Protein AF-A0AAW3RGU2-F1 (afdb_monomer)

Organism: Lactiplantibacillus plantarum (NCBI:txid1590)

InterPro domains:
  IPR006660 Arsenate reductase-like [PF03960] (23-94)
  IPR006660 Arsenate reductase-like [PS51353] (1-112)
  IPR006660 Arsenate reductase-like [PTHR30041] (2-97)
  IPR036249 Thioredoxin-like superfamily [SSF52833] (1-103)

Solvent-accessible surface area (backbone atoms only — not comparable to full-atom values): 7958 Å² total; per-residue (Å²): 95,68,96,71,76,46,90,78,84,87,80,57,46,90,83,52,53,54,48,62,66,56,50,51,56,54,40,75,56,46,92,66,40,65,68,66,44,49,23,86,83,27,88,61,28,84,76,46,57,81,51,44,85,80,40,59,67,72,56,42,39,49,51,44,33,78,39,47,66,38,43,44,63,54,71,48,75,62,97,86,46,63,42,72,38,87,51,84,73,66,56,51,75,79,49,55,69,69,64,52,52,52,54,51,53,55,50,50,33,63,75,70,70,52,92,70,88,75,83,82,74,86,79,82,83,122

Radius of gyration: 19.4 Å; Cα contacts (8 Å, |Δi|>4): 93; chains: 1; bounding box: 36×36×54 Å

Mean predicted aligned error: 8.09 Å

Sequence (126 aa):
MEAHGIEFKEKNFSVDSPTVQDLKRILSLTEHGVDDIISARSKDYPEIAPKLPEMPLNEALKLLCDHPKLLRRPIIISDSKIQVGFNEDDIRQFIPRPVRRLKFNALLSRLDGNTGDYIINKRMVE

Structure (mmCIF, N/CA/C/O backbone):
data_AF-A0AAW3RGU2-F1
#
_entry.id   AF-A0AAW3RGU2-F1
#
loop_
_atom_site.group_PDB
_atom_site.id
_atom_site.type_symbol
_atom_site.label_atom_id
_atom_site.label_alt_id
_atom_site.label_comp_id
_atom_site.label_asym_id
_atom_site.label_entity_id
_atom_site.label_seq_id
_atom_site.pdbx_PDB_ins_code
_atom_site.Cartn_x
_atom_site.Cartn_y
_atom_site.Cartn_z
_atom_site.occupancy
_atom_site.B_iso_or_equiv
_atom_site.auth_seq_id
_atom_site.auth_comp_id
_atom_site.auth_asym_id
_atom_site.auth_atom_id
_atom_site.pdbx_PDB_model_num
ATOM 1 N N . MET A 1 1 ? -2.490 4.694 14.461 1.00 78.12 1 MET A N 1
ATOM 2 C CA . MET A 1 1 ? -3.192 3.483 14.950 1.00 78.12 1 MET A CA 1
ATOM 3 C C . MET A 1 1 ? -3.011 3.300 16.447 1.00 78.12 1 MET A C 1
ATOM 5 O O . MET A 1 1 ? -4.013 3.222 17.145 1.00 78.12 1 MET A O 1
ATOM 9 N N . GLU A 1 2 ? -1.778 3.359 16.949 1.00 81.88 2 GLU A N 1
ATOM 10 C CA . GLU A 1 2 ? -1.462 3.289 18.386 1.00 81.88 2 GLU A CA 1
ATOM 11 C C . GLU A 1 2 ? -2.252 4.292 19.250 1.00 81.88 2 GLU A C 1
ATOM 13 O O . GLU A 1 2 ? -2.928 3.894 20.192 1.00 81.88 2 GLU A O 1
ATOM 18 N N . ALA A 1 3 ? -2.327 5.570 18.848 1.00 81.00 3 ALA A N 1
ATOM 19 C CA . ALA A 1 3 ? -3.138 6.604 19.521 1.00 81.00 3 ALA A CA 1
ATOM 20 C C . ALA A 1 3 ? -4.666 6.327 19.555 1.00 81.00 3 ALA A C 1
ATOM 22 O O . ALA A 1 3 ? -5.454 7.097 20.114 1.00 81.00 3 ALA A O 1
ATOM 23 N N . HIS A 1 4 ? -5.118 5.259 18.896 1.00 76.12 4 HIS A N 1
ATOM 24 C CA . HIS A 1 4 ? -6.501 4.789 18.899 1.00 76.12 4 HIS A CA 1
ATOM 25 C C . HIS A 1 4 ? -6.654 3.407 19.553 1.00 76.12 4 HIS A C 1
ATOM 27 O O . HIS A 1 4 ? -7.760 2.874 19.522 1.00 76.12 4 HIS A O 1
ATOM 33 N N . GLY A 1 5 ? -5.588 2.840 20.135 1.00 79.75 5 GLY A N 1
ATOM 34 C CA . GLY A 1 5 ? -5.600 1.511 20.752 1.00 79.75 5 GLY A CA 1
ATOM 35 C C . GLY A 1 5 ? -5.889 0.387 19.758 1.00 79.75 5 GLY A C 1
ATOM 36 O O . GLY A 1 5 ? -6.480 -0.619 20.131 1.00 79.75 5 GLY A O 1
ATOM 37 N N . ILE A 1 6 ? -5.551 0.591 18.482 1.00 83.56 6 ILE A N 1
ATOM 38 C CA . ILE A 1 6 ? -5.778 -0.392 17.422 1.00 83.56 6 ILE A CA 1
ATOM 39 C C . ILE A 1 6 ? -4.514 -1.232 17.292 1.00 83.56 6 ILE A C 1
ATOM 41 O O . ILE A 1 6 ? -3.445 -0.673 17.047 1.00 83.56 6 ILE A O 1
ATOM 45 N N . GLU A 1 7 ? -4.651 -2.546 17.440 1.00 87.88 7 GLU A N 1
ATOM 46 C CA . GLU A 1 7 ? -3.574 -3.498 17.186 1.00 87.88 7 GLU A CA 1
ATOM 47 C C . GLU A 1 7 ? -3.260 -3.555 15.686 1.00 87.88 7 GLU A C 1
ATOM 49 O O . GLU A 1 7 ? -4.158 -3.588 14.841 1.00 87.88 7 GLU A O 1
ATOM 54 N N . PHE A 1 8 ? -1.975 -3.539 15.345 1.00 90.88 8 PHE A N 1
ATOM 55 C CA . PHE A 1 8 ? -1.505 -3.672 13.974 1.00 90.88 8 PHE A CA 1
ATOM 56 C C . PHE A 1 8 ? -0.144 -4.358 13.960 1.00 90.88 8 PHE A C 1
ATOM 58 O O . PHE A 1 8 ? 0.624 -4.275 14.918 1.00 90.88 8 PHE A O 1
ATOM 65 N N . LYS A 1 9 ? 0.172 -5.007 12.841 1.00 92.81 9 LYS A N 1
ATOM 66 C CA . LYS A 1 9 ? 1.501 -5.556 12.592 1.00 92.81 9 LYS A CA 1
ATOM 67 C C . LYS A 1 9 ? 2.273 -4.605 11.691 1.00 92.81 9 LYS A C 1
ATOM 69 O O . LYS A 1 9 ? 1.877 -4.376 10.549 1.00 92.81 9 LYS A O 1
ATOM 74 N N . GLU A 1 10 ? 3.384 -4.080 12.187 1.00 93.56 10 GLU A N 1
ATOM 75 C CA . GLU A 1 10 ? 4.308 -3.307 11.364 1.00 93.56 10 GLU A CA 1
ATOM 76 C C . GLU A 1 10 ? 5.241 -4.244 10.590 1.00 93.56 10 GLU A C 1
ATOM 78 O O . GLU A 1 10 ? 5.782 -5.206 11.139 1.00 93.56 10 GLU A O 1
ATOM 83 N N . LYS A 1 11 ? 5.444 -3.953 9.302 1.00 93.12 11 LYS A N 1
ATOM 84 C CA . LYS A 1 11 ? 6.476 -4.592 8.484 1.00 93.12 11 LYS A CA 1
ATOM 85 C C . LYS A 1 11 ? 7.302 -3.515 7.789 1.00 93.12 11 LYS A C 1
ATOM 87 O O . LYS A 1 11 ? 6.779 -2.725 7.005 1.00 93.12 11 LYS A O 1
ATOM 92 N N . ASN A 1 12 ? 8.602 -3.493 8.071 1.00 93.12 12 ASN A N 1
ATOM 93 C CA . ASN A 1 12 ? 9.526 -2.525 7.494 1.00 93.12 12 ASN A CA 1
ATOM 94 C C . ASN A 1 12 ? 10.206 -3.097 6.243 1.00 93.12 12 ASN A C 1
ATOM 96 O O . ASN A 1 12 ? 11.179 -3.839 6.347 1.00 93.12 12 ASN A O 1
ATOM 100 N N . PHE A 1 13 ? 9.749 -2.671 5.063 1.00 91.56 13 PHE A N 1
ATOM 101 C CA . PHE A 1 13 ? 10.287 -3.102 3.763 1.00 91.56 13 PHE A CA 1
ATOM 102 C C . PHE A 1 13 ? 11.725 -2.654 3.464 1.00 91.56 13 PHE A C 1
ATOM 104 O O . PHE A 1 13 ? 12.267 -3.017 2.427 1.00 91.56 13 PHE A O 1
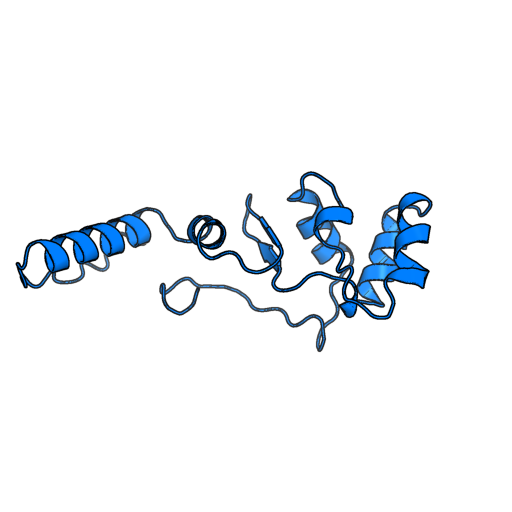ATOM 111 N N . SER A 1 14 ? 12.344 -1.832 4.315 1.00 86.25 14 SER A N 1
ATOM 112 C CA . SER A 1 14 ? 13.781 -1.539 4.215 1.00 86.25 14 SER A CA 1
ATOM 113 C C . SER A 1 14 ? 14.652 -2.568 4.943 1.00 86.25 14 SER A C 1
ATOM 115 O O . SER A 1 14 ? 15.843 -2.636 4.658 1.00 86.25 14 SER A O 1
ATOM 117 N N . VAL A 1 15 ? 14.085 -3.312 5.899 1.00 90.25 15 VAL A N 1
ATOM 118 C CA . VAL A 1 15 ? 14.790 -4.330 6.699 1.00 90.25 15 VAL A CA 1
ATOM 119 C C . VAL A 1 15 ? 14.405 -5.734 6.233 1.00 90.25 15 VAL A C 1
ATOM 121 O O . VAL A 1 15 ? 15.271 -6.584 6.069 1.00 90.25 15 VAL A O 1
ATOM 124 N N . ASP A 1 16 ? 13.113 -5.951 5.990 1.00 91.00 16 ASP A N 1
ATOM 125 C CA . ASP A 1 16 ? 12.534 -7.192 5.479 1.00 91.00 16 ASP A CA 1
ATOM 126 C C . ASP A 1 16 ? 11.710 -6.869 4.230 1.00 91.00 16 ASP A C 1
ATOM 128 O O . ASP A 1 16 ? 10.567 -6.402 4.326 1.00 91.00 16 ASP A O 1
ATOM 132 N N . SER A 1 17 ? 12.321 -7.055 3.057 1.00 93.69 17 SER A N 1
ATOM 133 C CA . SER A 1 17 ? 11.684 -6.794 1.766 1.00 93.69 17 SER A CA 1
ATOM 134 C C . SER A 1 17 ? 10.320 -7.500 1.658 1.00 93.69 17 SER A C 1
ATOM 136 O O . SER A 1 17 ? 10.107 -8.580 2.222 1.00 93.69 17 SER A O 1
ATOM 138 N N . PRO A 1 18 ? 9.345 -6.911 0.946 1.00 95.50 18 PRO A N 1
ATOM 139 C CA . PRO A 1 18 ? 8.059 -7.556 0.748 1.00 95.50 18 PRO A CA 1
ATOM 140 C C . PRO A 1 18 ? 8.248 -8.823 -0.082 1.00 95.50 18 PRO A C 1
ATOM 142 O O . PRO A 1 18 ? 9.051 -8.867 -1.011 1.00 95.50 18 PRO A O 1
ATOM 145 N N . THR A 1 19 ? 7.473 -9.853 0.227 1.00 96.44 19 THR A N 1
ATOM 146 C CA . THR A 1 19 ? 7.396 -11.048 -0.609 1.00 96.44 19 THR A CA 1
ATOM 147 C C . THR A 1 19 ? 6.434 -10.816 -1.772 1.00 96.44 19 THR A C 1
ATOM 149 O O . THR A 1 19 ? 5.563 -9.945 -1.726 1.00 96.44 19 THR A O 1
ATOM 152 N N . VAL A 1 20 ? 6.511 -11.662 -2.801 1.00 96.31 20 VAL A N 1
ATOM 153 C CA . VAL A 1 20 ? 5.526 -11.653 -3.896 1.00 96.31 20 VAL A CA 1
ATOM 154 C C . VAL A 1 20 ? 4.100 -11.854 -3.363 1.00 96.31 20 VAL A C 1
ATOM 156 O O . VAL A 1 20 ? 3.160 -11.295 -3.917 1.00 96.31 20 VAL A O 1
ATOM 159 N N . GLN A 1 21 ? 3.923 -12.620 -2.280 1.00 96.06 21 GLN A N 1
ATOM 160 C CA . GLN A 1 21 ? 2.611 -12.819 -1.654 1.00 96.06 21 GLN A CA 1
ATOM 161 C C . GLN A 1 21 ? 2.115 -11.558 -0.940 1.00 96.06 21 GLN A C 1
ATOM 163 O O . GLN A 1 21 ? 0.943 -11.214 -1.085 1.00 96.06 21 GLN A O 1
ATOM 168 N N . ASP A 1 22 ? 3.002 -10.828 -0.252 1.00 95.75 22 ASP A N 1
ATOM 169 C CA . ASP A 1 22 ? 2.665 -9.531 0.351 1.00 95.75 22 ASP A CA 1
ATOM 170 C C . ASP A 1 22 ? 2.163 -8.559 -0.724 1.00 95.75 22 ASP A C 1
ATOM 172 O O . ASP A 1 22 ? 1.108 -7.941 -0.575 1.00 95.75 22 ASP A O 1
ATOM 176 N N . LEU A 1 23 ? 2.878 -8.471 -1.851 1.00 96.50 23 LEU A N 1
ATOM 177 C CA . LEU A 1 23 ? 2.496 -7.583 -2.946 1.00 96.50 23 LEU A CA 1
ATOM 178 C C . LEU A 1 23 ? 1.221 -8.043 -3.661 1.00 96.50 23 LEU A C 1
ATOM 180 O O . LEU A 1 23 ? 0.378 -7.206 -3.963 1.00 96.50 23 LEU A O 1
ATOM 184 N N . LYS A 1 24 ? 1.014 -9.350 -3.874 1.00 96.38 24 LYS A N 1
ATOM 185 C CA . LYS A 1 24 ? -0.262 -9.873 -4.403 1.00 96.38 24 LYS A CA 1
ATOM 186 C C . LYS A 1 24 ? -1.432 -9.513 -3.500 1.00 96.38 24 LYS A C 1
ATOM 188 O O . LYS A 1 24 ? -2.484 -9.114 -3.995 1.00 96.38 24 LYS A O 1
ATOM 193 N N . ARG A 1 25 ? -1.246 -9.617 -2.182 1.00 96.25 25 ARG A N 1
ATOM 194 C CA . ARG A 1 25 ? -2.266 -9.225 -1.210 1.00 96.25 25 ARG A CA 1
ATOM 195 C C . ARG A 1 25 ? -2.572 -7.733 -1.301 1.00 96.25 25 ARG A C 1
ATOM 197 O O . ARG A 1 25 ? -3.742 -7.370 -1.339 1.00 96.25 25 ARG A O 1
ATOM 204 N N . ILE A 1 26 ? -1.548 -6.889 -1.378 1.00 96.75 26 ILE A N 1
ATOM 205 C CA . ILE A 1 26 ? -1.715 -5.441 -1.544 1.00 96.75 26 ILE A CA 1
ATOM 206 C C . ILE A 1 26 ? -2.466 -5.130 -2.846 1.00 96.75 26 ILE A C 1
ATOM 208 O O . ILE A 1 26 ? -3.475 -4.436 -2.802 1.00 96.75 26 ILE A O 1
ATOM 212 N N . LEU A 1 27 ? -2.033 -5.697 -3.977 1.00 95.94 27 LEU A N 1
ATOM 213 C CA . LEU A 1 27 ? -2.666 -5.485 -5.283 1.00 95.94 27 LEU A CA 1
ATOM 214 C C . LEU A 1 27 ? -4.115 -5.978 -5.339 1.00 95.94 27 LEU A C 1
ATOM 216 O O . LEU A 1 27 ? -4.927 -5.401 -6.045 1.00 95.94 27 LEU A O 1
ATOM 220 N N . SER A 1 28 ? -4.472 -7.020 -4.582 1.00 96.06 28 SER A N 1
ATOM 221 C CA . SER A 1 28 ? -5.867 -7.486 -4.519 1.00 96.06 28 SER A CA 1
ATOM 222 C C . SER A 1 28 ? -6.831 -6.479 -3.879 1.00 96.06 28 SER A C 1
ATOM 224 O O . SER A 1 28 ? -8.041 -6.664 -3.961 1.00 96.06 28 SER A O 1
ATOM 226 N N . LEU A 1 29 ? -6.298 -5.449 -3.214 1.00 96.44 29 LEU A N 1
ATOM 227 C CA . LEU A 1 29 ? -7.064 -4.396 -2.555 1.00 96.44 29 LEU A CA 1
ATOM 228 C C . LEU A 1 29 ? -7.045 -3.073 -3.337 1.00 96.44 29 LEU A C 1
ATOM 230 O O . LEU A 1 29 ? -7.735 -2.146 -2.924 1.00 96.44 29 LEU A O 1
ATOM 234 N N . THR A 1 30 ? -6.251 -2.956 -4.408 1.00 95.69 30 THR A N 1
ATOM 235 C CA . THR A 1 30 ? -6.139 -1.726 -5.207 1.00 95.69 30 THR A CA 1
ATOM 236 C C . THR A 1 30 ? -7.153 -1.698 -6.348 1.00 95.69 30 THR A C 1
ATOM 238 O O . THR A 1 30 ? -7.618 -2.742 -6.805 1.00 95.69 30 THR A O 1
ATOM 241 N N . GLU A 1 31 ? -7.492 -0.499 -6.823 1.00 93.69 31 GLU A N 1
ATOM 242 C CA . GLU A 1 31 ? -8.410 -0.321 -7.957 1.00 93.69 31 GLU A CA 1
ATOM 243 C C . GLU A 1 31 ? -7.642 -0.265 -9.283 1.00 93.69 31 GLU A C 1
ATOM 245 O O . GLU A 1 31 ? -8.094 -0.810 -10.292 1.00 93.69 31 GLU A O 1
ATOM 250 N N . HIS A 1 32 ? -6.445 0.331 -9.274 1.00 92.81 32 HIS A N 1
ATOM 251 C CA . HIS A 1 32 ? -5.596 0.515 -10.455 1.00 92.81 32 HIS A CA 1
ATOM 252 C C . HIS A 1 32 ? -4.308 -0.322 -10.404 1.00 92.81 32 HIS A C 1
ATOM 254 O O . HIS A 1 32 ? -3.337 -0.055 -11.112 1.00 92.81 32 HIS A O 1
ATOM 260 N N . GLY A 1 33 ? -4.273 -1.370 -9.576 1.00 92.12 33 GLY A N 1
ATOM 261 C CA . GLY A 1 33 ? -3.161 -2.317 -9.562 1.00 92.12 33 GLY A CA 1
ATOM 262 C C . GLY A 1 33 ? -1.855 -1.685 -9.073 1.00 92.12 33 GLY A C 1
ATOM 263 O O . GLY A 1 33 ? -1.787 -1.173 -7.955 1.00 92.12 33 GLY A O 1
ATOM 264 N N . VAL A 1 34 ? -0.798 -1.798 -9.885 1.00 92.19 34 VAL A N 1
ATOM 265 C CA . VAL A 1 34 ? 0.570 -1.361 -9.544 1.00 92.19 34 VAL A CA 1
ATOM 266 C C . VAL A 1 34 ? 0.683 0.165 -9.469 1.00 92.19 34 VAL A C 1
ATOM 268 O O . VAL A 1 34 ? 1.452 0.677 -8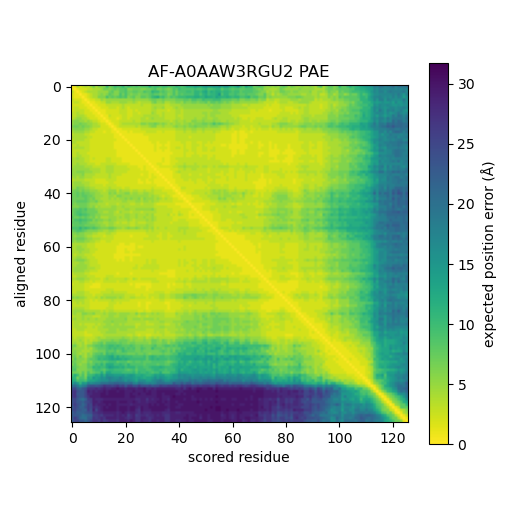.651 1.00 92.19 34 VAL A O 1
ATOM 271 N N . ASP A 1 35 ? -0.115 0.888 -10.255 1.00 90.69 35 ASP A N 1
ATOM 272 C CA . ASP A 1 35 ? -0.072 2.352 -10.336 1.00 90.69 35 ASP A CA 1
ATOM 273 C C . ASP A 1 35 ? -0.423 3.018 -8.998 1.00 90.69 35 ASP A C 1
ATOM 275 O O . ASP A 1 35 ? 0.176 4.028 -8.614 1.00 90.69 35 ASP A O 1
ATOM 279 N N . ASP A 1 36 ? -1.324 2.401 -8.230 1.00 93.38 36 ASP A N 1
ATOM 280 C CA . ASP A 1 36 ? -1.731 2.897 -6.914 1.00 93.38 36 ASP A CA 1
ATOM 281 C C . ASP A 1 36 ? -0.589 2.843 -5.89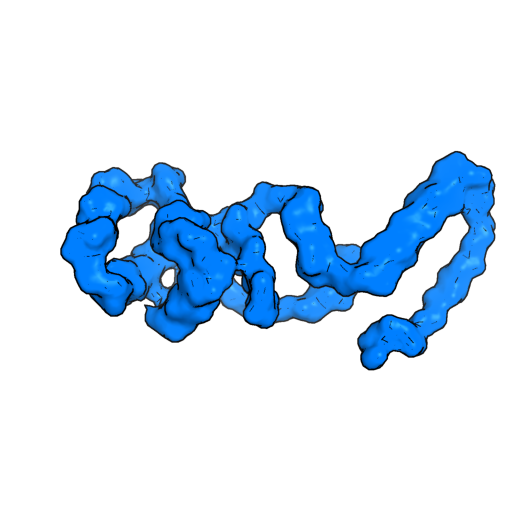7 1.00 93.38 36 ASP A C 1
ATOM 283 O O . ASP A 1 36 ? -0.491 3.698 -5.011 1.00 93.38 36 ASP A O 1
ATOM 287 N N . ILE A 1 37 ? 0.300 1.854 -6.021 1.00 94.69 37 ILE A N 1
ATOM 288 C CA . ILE A 1 37 ? 1.325 1.555 -5.015 1.00 94.69 37 ILE A CA 1
ATOM 289 C C . ILE A 1 37 ? 2.718 2.038 -5.401 1.00 94.69 37 ILE A C 1
ATOM 291 O O . ILE A 1 37 ? 3.617 1.969 -4.563 1.00 94.69 37 ILE A O 1
ATOM 295 N N . ILE A 1 38 ? 2.920 2.570 -6.609 1.00 94.19 38 ILE A N 1
ATOM 296 C CA . ILE A 1 38 ? 4.234 3.020 -7.074 1.00 94.19 38 ILE A CA 1
ATOM 297 C C . ILE A 1 38 ? 4.529 4.490 -6.740 1.00 94.19 38 ILE A C 1
ATOM 299 O O . ILE A 1 38 ? 3.706 5.399 -6.873 1.00 94.19 38 ILE A O 1
ATOM 303 N N . SER A 1 39 ? 5.740 4.747 -6.261 1.00 94.38 39 SER A N 1
ATOM 304 C CA . SER A 1 39 ? 6.220 6.044 -5.806 1.00 94.38 39 SER A CA 1
ATOM 305 C C . SER A 1 39 ? 6.989 6.754 -6.914 1.00 94.38 39 SER A C 1
ATOM 307 O O . SER A 1 39 ? 8.175 6.495 -7.122 1.00 94.38 39 SER A O 1
ATOM 309 N N . ALA A 1 40 ? 6.348 7.747 -7.534 1.00 90.50 40 ALA A N 1
ATOM 310 C CA . ALA A 1 40 ? 6.980 8.664 -8.492 1.00 90.50 40 ALA A CA 1
ATOM 311 C C . ALA A 1 40 ? 8.161 9.468 -7.906 1.00 90.50 40 ALA A C 1
ATOM 313 O O . ALA A 1 40 ? 8.916 10.097 -8.637 1.00 90.50 40 ALA A O 1
ATOM 314 N N . ARG A 1 41 ? 8.330 9.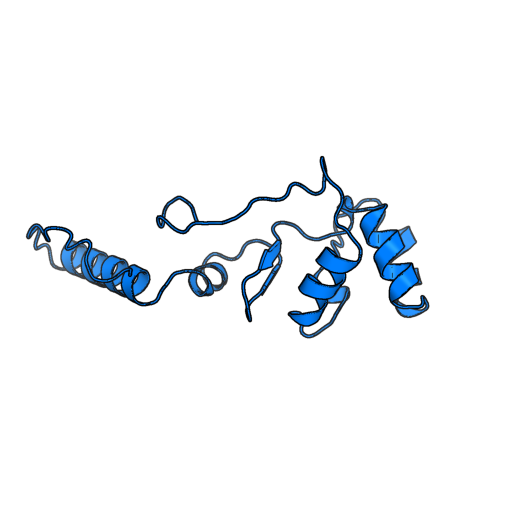453 -6.576 1.00 89.50 41 ARG A N 1
ATOM 315 C CA . ARG A 1 41 ? 9.427 10.124 -5.862 1.00 89.50 41 ARG A CA 1
ATOM 316 C C . ARG A 1 41 ? 10.683 9.259 -5.721 1.00 89.50 41 ARG A C 1
ATOM 318 O O . ARG A 1 41 ? 11.694 9.745 -5.220 1.00 89.50 41 ARG A O 1
ATOM 325 N N . SER A 1 42 ? 10.622 7.978 -6.083 1.00 90.62 42 SER A N 1
ATOM 326 C CA . SER A 1 42 ? 11.791 7.098 -6.028 1.00 90.62 42 SER A CA 1
ATOM 327 C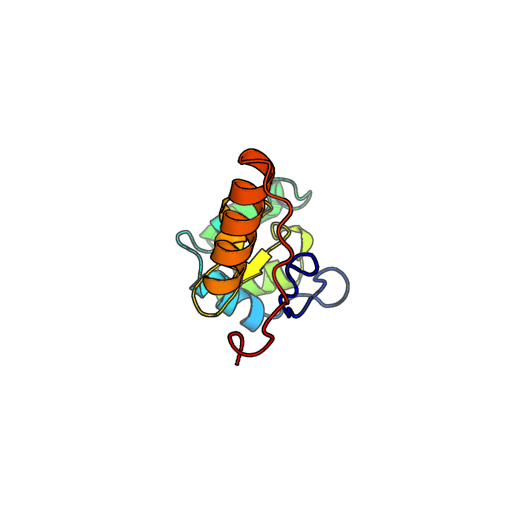 C . SER A 1 42 ? 12.811 7.489 -7.098 1.00 90.62 42 SER A C 1
ATOM 329 O O . SER A 1 42 ? 12.438 7.817 -8.221 1.00 90.62 42 SER A O 1
ATOM 331 N N . LYS A 1 43 ? 14.104 7.391 -6.770 1.00 88.94 43 LYS A N 1
ATOM 332 C CA . LYS A 1 43 ? 15.190 7.612 -7.739 1.00 88.94 43 LYS A CA 1
ATOM 333 C C . LYS A 1 43 ? 15.130 6.628 -8.905 1.00 88.94 43 LYS A C 1
ATOM 335 O O . LYS A 1 43 ? 15.456 7.001 -10.022 1.00 88.94 43 LYS A O 1
ATOM 340 N N . ASP A 1 44 ? 14.662 5.414 -8.637 1.00 89.06 44 ASP A N 1
ATOM 341 C CA . ASP A 1 44 ? 14.621 4.337 -9.623 1.00 89.06 44 ASP A CA 1
ATOM 342 C C . ASP A 1 44 ? 13.361 4.427 -10.513 1.00 89.06 44 ASP A C 1
ATOM 344 O O . ASP A 1 44 ? 13.231 3.701 -11.496 1.00 89.06 44 ASP A O 1
ATOM 348 N N . TYR A 1 45 ? 12.415 5.324 -10.190 1.00 91.38 45 TYR A N 1
ATOM 349 C CA . TYR A 1 45 ? 11.135 5.441 -10.895 1.00 91.38 45 TYR A CA 1
ATOM 350 C C . TYR A 1 45 ? 11.284 5.732 -12.397 1.00 91.38 45 TYR A C 1
ATOM 352 O O . TYR A 1 45 ? 10.665 5.008 -13.176 1.00 91.38 45 TYR A O 1
ATOM 360 N N . PRO A 1 46 ? 12.092 6.720 -12.844 1.00 91.88 46 PRO A N 1
ATOM 361 C CA . PRO A 1 46 ? 12.172 7.067 -14.265 1.00 91.88 46 PRO A CA 1
ATOM 362 C C . PRO A 1 46 ? 12.680 5.921 -15.145 1.00 91.88 46 PRO A C 1
ATOM 364 O O . PRO A 1 46 ? 12.314 5.837 -16.312 1.00 91.88 46 PRO A O 1
ATOM 367 N N . GLU A 1 47 ? 13.515 5.039 -14.594 1.00 90.56 47 GLU A N 1
ATOM 368 C CA . GLU A 1 47 ? 14.081 3.908 -15.328 1.00 90.56 47 GLU A CA 1
ATOM 369 C C . GLU A 1 47 ? 13.159 2.682 -15.321 1.00 90.56 47 GLU A C 1
ATOM 371 O O . GLU A 1 47 ? 13.083 1.946 -16.309 1.00 90.56 47 GLU A O 1
ATOM 376 N N . ILE A 1 48 ? 12.485 2.440 -14.197 1.00 89.31 48 ILE A N 1
ATOM 377 C CA . ILE A 1 48 ? 11.762 1.193 -13.951 1.00 89.31 48 ILE A CA 1
ATOM 378 C C . ILE A 1 48 ? 10.279 1.315 -14.296 1.00 89.31 48 ILE A C 1
ATOM 380 O O . ILE A 1 48 ? 9.740 0.429 -14.956 1.00 89.31 48 ILE A O 1
ATOM 384 N N . ALA A 1 49 ? 9.617 2.398 -13.881 1.00 87.00 49 ALA A N 1
ATOM 385 C CA . ALA A 1 49 ? 8.169 2.538 -14.025 1.00 87.00 49 ALA A CA 1
ATOM 386 C C . ALA A 1 49 ? 7.675 2.418 -15.480 1.00 87.00 49 ALA A C 1
ATOM 388 O O . ALA A 1 49 ? 6.692 1.712 -15.688 1.00 87.00 49 ALA A O 1
ATOM 389 N N . PRO A 1 50 ? 8.361 2.980 -16.501 1.00 90.12 50 PRO A N 1
ATOM 390 C CA . PRO A 1 50 ? 7.939 2.826 -17.896 1.00 90.12 50 PRO A CA 1
ATOM 391 C C . PRO A 1 50 ? 7.973 1.385 -18.416 1.00 90.12 50 PRO A C 1
ATOM 393 O O . PRO A 1 50 ? 7.324 1.086 -19.411 1.00 90.12 50 PRO A O 1
ATOM 396 N N . LYS A 1 51 ? 8.739 0.494 -17.773 1.00 90.50 51 LYS A N 1
ATOM 397 C CA . LYS A 1 51 ? 8.882 -0.908 -18.189 1.00 90.50 51 LYS A CA 1
ATOM 398 C C . LYS A 1 51 ? 7.817 -1.813 -17.563 1.00 90.50 51 LYS A C 1
ATOM 400 O O . LYS A 1 51 ? 7.545 -2.877 -18.105 1.00 90.50 51 LYS A O 1
ATOM 405 N N . LEU A 1 52 ? 7.219 -1.408 -16.438 1.00 88.50 52 LEU A N 1
ATOM 406 C CA . LEU A 1 52 ? 6.261 -2.228 -15.686 1.00 88.50 52 LEU A CA 1
ATOM 407 C C . LEU A 1 52 ? 5.004 -2.635 -16.478 1.00 88.50 52 LEU A C 1
ATOM 409 O O . LEU A 1 52 ? 4.606 -3.788 -16.324 1.00 88.50 52 LEU A O 1
ATOM 413 N N . PRO A 1 53 ? 4.389 -1.777 -17.321 1.00 87.56 53 PRO A N 1
ATOM 414 C CA . PRO A 1 53 ? 3.186 -2.149 -18.075 1.00 87.56 53 PRO A CA 1
ATOM 415 C C . PRO A 1 53 ? 3.409 -3.282 -19.082 1.00 87.56 53 PRO A C 1
ATOM 417 O O . PRO A 1 53 ? 2.494 -4.052 -19.356 1.00 87.56 53 PRO A O 1
ATOM 420 N N . GLU A 1 54 ? 4.630 -3.400 -19.604 1.00 90.94 54 GLU A N 1
ATOM 421 C CA . GLU A 1 54 ? 5.006 -4.406 -20.603 1.00 90.94 54 GLU A CA 1
ATOM 422 C C . GLU A 1 54 ? 5.476 -5.725 -19.960 1.00 90.94 54 GLU A C 1
ATOM 424 O O . GLU A 1 54 ? 5.682 -6.727 -20.646 1.00 90.94 54 GLU A O 1
ATOM 429 N N . MET A 1 55 ? 5.674 -5.745 -18.637 1.00 92.31 55 MET A N 1
ATOM 430 C CA . MET A 1 55 ? 6.168 -6.914 -17.914 1.00 92.31 55 MET A 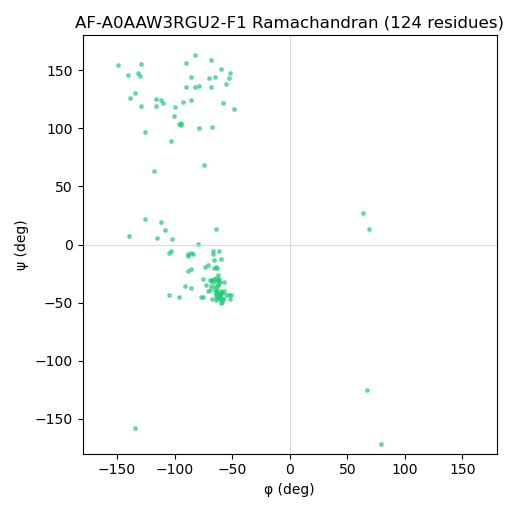CA 1
ATOM 431 C C . MET A 1 55 ? 5.034 -7.873 -17.530 1.00 92.31 55 MET A C 1
ATOM 433 O O . MET A 1 55 ? 3.964 -7.445 -17.090 1.00 92.31 55 MET A O 1
ATOM 437 N N . PRO A 1 56 ? 5.282 -9.196 -17.548 1.00 94.69 56 PRO A N 1
ATOM 438 C CA . PRO A 1 56 ? 4.416 -10.146 -16.867 1.00 94.69 56 PRO A CA 1
ATOM 439 C C . PRO A 1 56 ? 4.271 -9.776 -15.386 1.00 94.69 56 PRO A C 1
ATOM 441 O O . PRO A 1 56 ? 5.259 -9.491 -14.709 1.00 94.69 56 PRO A O 1
ATOM 444 N N . LEU A 1 57 ? 3.054 -9.866 -14.839 1.00 91.44 57 LEU A N 1
ATOM 445 C CA . LEU A 1 57 ? 2.766 -9.450 -13.459 1.00 91.44 57 LEU A CA 1
ATOM 446 C C . LEU A 1 57 ? 3.736 -10.055 -12.429 1.00 91.44 57 LEU A C 1
ATOM 448 O O . LEU A 1 57 ? 4.206 -9.362 -11.535 1.00 91.44 57 LEU A O 1
ATOM 452 N N . ASN A 1 58 ? 4.066 -11.345 -12.544 1.00 93.38 58 ASN A N 1
ATOM 453 C CA . ASN A 1 58 ? 4.999 -11.985 -11.610 1.00 93.38 58 ASN A CA 1
ATOM 454 C C . ASN A 1 58 ? 6.430 -11.421 -11.708 1.00 93.38 58 ASN A C 1
ATOM 456 O O . ASN A 1 58 ? 7.141 -11.445 -10.706 1.00 93.38 58 ASN A O 1
ATOM 460 N N . GLU A 1 59 ? 6.864 -10.939 -12.873 1.00 95.12 59 GLU A N 1
ATOM 461 C CA . GLU A 1 59 ? 8.174 -10.296 -13.046 1.00 95.12 59 GLU A CA 1
ATOM 462 C C . GLU A 1 59 ? 8.168 -8.886 -12.464 1.00 95.12 59 GLU A C 1
ATOM 464 O O . GLU A 1 59 ? 9.049 -8.561 -11.670 1.00 95.12 59 GLU A O 1
ATOM 469 N N . ALA A 1 60 ? 7.121 -8.103 -12.746 1.00 94.25 60 ALA A N 1
ATOM 470 C CA . ALA A 1 60 ? 6.911 -6.795 -12.130 1.00 94.25 60 ALA A CA 1
ATOM 471 C C . ALA A 1 60 ? 6.901 -6.891 -10.593 1.00 94.25 60 ALA A C 1
ATOM 473 O O . ALA A 1 60 ? 7.547 -6.105 -9.904 1.00 94.25 60 ALA A O 1
ATOM 474 N N . LEU A 1 61 ? 6.226 -7.905 -10.042 1.00 95.12 61 LEU A N 1
ATOM 475 C CA . LEU A 1 61 ? 6.192 -8.150 -8.601 1.00 95.12 61 LEU A CA 1
ATOM 476 C C . LEU A 1 61 ? 7.565 -8.492 -8.021 1.00 95.12 61 LEU A C 1
ATOM 478 O O . LEU A 1 61 ? 7.922 -7.950 -6.980 1.00 95.12 61 LEU A O 1
ATOM 482 N N . LYS A 1 62 ? 8.341 -9.362 -8.678 1.00 95.38 62 LYS A N 1
ATOM 483 C CA . LYS A 1 62 ? 9.712 -9.676 -8.241 1.00 95.38 62 LYS A CA 1
ATOM 484 C C . LYS A 1 62 ? 10.589 -8.429 -8.249 1.00 95.38 62 LYS A C 1
ATOM 486 O O . LYS A 1 62 ? 11.264 -8.157 -7.266 1.00 95.38 62 LYS A O 1
ATOM 491 N N . LEU A 1 63 ? 10.490 -7.626 -9.304 1.00 94.38 63 LEU A N 1
ATOM 492 C CA . LEU A 1 63 ? 11.227 -6.377 -9.409 1.00 94.38 63 LEU A CA 1
ATOM 493 C C . LEU A 1 63 ? 10.874 -5.413 -8.263 1.00 94.38 63 LEU A C 1
ATOM 495 O O . LEU A 1 63 ? 11.757 -4.792 -7.675 1.00 94.38 63 LEU A O 1
ATOM 499 N N . LEU A 1 64 ? 9.593 -5.301 -7.900 1.00 94.12 64 LEU A N 1
ATOM 500 C CA . LEU A 1 64 ? 9.161 -4.475 -6.767 1.00 94.12 64 LEU A CA 1
ATOM 501 C C . LEU A 1 64 ? 9.638 -5.025 -5.410 1.00 94.12 64 LEU A C 1
ATOM 503 O O . LEU A 1 64 ? 9.886 -4.235 -4.497 1.00 94.12 64 LEU A O 1
ATOM 507 N N . CYS A 1 65 ? 9.788 -6.348 -5.271 1.00 94.56 65 CYS A N 1
ATOM 508 C CA . CYS A 1 65 ? 10.417 -6.972 -4.101 1.00 94.56 65 CYS A CA 1
ATOM 509 C C . CYS A 1 65 ? 11.904 -6.604 -3.982 1.00 94.56 65 CYS A C 1
ATOM 511 O O . CYS A 1 65 ? 12.374 -6.349 -2.871 1.00 94.56 65 CYS A O 1
ATOM 513 N N . ASP A 1 66 ? 12.614 -6.533 -5.110 1.00 93.56 66 ASP A N 1
ATOM 514 C CA . ASP A 1 66 ? 14.038 -6.176 -5.170 1.00 93.56 66 ASP A CA 1
ATOM 515 C C . ASP A 1 66 ? 14.263 -4.665 -4.973 1.00 93.56 66 ASP A C 1
ATOM 517 O O . ASP A 1 66 ? 15.261 -4.238 -4.389 1.00 93.56 66 ASP A O 1
ATOM 521 N N . HIS A 1 67 ? 13.290 -3.844 -5.384 1.00 92.69 67 HIS A N 1
ATOM 522 C CA . HIS A 1 67 ? 13.314 -2.384 -5.273 1.00 92.69 67 HIS A CA 1
ATOM 523 C C . HIS A 1 67 ? 12.174 -1.837 -4.388 1.00 92.69 67 HIS A C 1
ATOM 525 O O . HIS A 1 67 ? 11.369 -1.014 -4.837 1.00 92.69 67 HIS A O 1
ATOM 531 N N . PRO A 1 68 ? 12.115 -2.167 -3.082 1.00 92.31 68 PRO A N 1
ATOM 532 C CA . PRO A 1 68 ? 11.005 -1.776 -2.205 1.00 92.31 68 PRO A CA 1
ATOM 533 C C . PRO A 1 68 ? 10.906 -0.261 -1.953 1.00 92.31 68 PRO A C 1
ATOM 535 O O . PRO A 1 68 ? 9.954 0.214 -1.327 1.00 92.31 68 PRO A O 1
ATOM 538 N N . LYS A 1 69 ? 11.896 0.528 -2.391 1.00 91.75 69 LYS A N 1
ATOM 539 C CA . LYS A 1 69 ? 11.857 2.003 -2.379 1.00 91.75 69 LYS A CA 1
ATOM 540 C C . LYS A 1 69 ? 10.935 2.579 -3.459 1.00 91.75 69 LYS A C 1
ATOM 542 O O . LYS A 1 69 ? 10.503 3.722 -3.325 1.00 91.75 69 LYS A O 1
ATOM 547 N N . LEU A 1 70 ? 10.613 1.795 -4.491 1.00 93.50 70 LEU A N 1
ATOM 548 C CA . LEU A 1 70 ? 9.603 2.143 -5.489 1.00 93.50 70 LEU A CA 1
ATOM 549 C C . LEU A 1 70 ? 8.187 2.086 -4.933 1.00 93.50 70 LEU A C 1
ATOM 551 O O . LEU A 1 70 ? 7.299 2.665 -5.538 1.00 93.50 70 LEU A O 1
ATOM 555 N N . LEU A 1 71 ? 7.952 1.427 -3.802 1.00 94.81 71 LEU A N 1
ATOM 556 C CA . LEU A 1 71 ? 6.626 1.381 -3.199 1.00 94.81 71 LEU A CA 1
ATOM 557 C C . LEU A 1 71 ? 6.340 2.688 -2.452 1.00 94.81 71 LEU A C 1
ATOM 559 O O . LEU A 1 71 ? 7.190 3.203 -1.716 1.00 94.81 71 LEU A O 1
ATOM 563 N N . ARG A 1 72 ? 5.130 3.227 -2.618 1.00 94.56 72 ARG A N 1
ATOM 564 C CA . ARG A 1 72 ? 4.611 4.323 -1.792 1.00 94.56 72 ARG A CA 1
ATOM 565 C C . ARG A 1 72 ? 4.573 3.881 -0.336 1.00 94.56 72 ARG A C 1
ATOM 567 O O . ARG A 1 72 ? 4.444 2.703 -0.027 1.00 94.56 72 ARG A O 1
ATOM 574 N N . ARG A 1 73 ? 4.718 4.840 0.574 1.00 93.19 73 ARG A N 1
ATOM 575 C CA . ARG A 1 73 ? 4.723 4.601 2.020 1.00 93.19 73 ARG A CA 1
ATOM 576 C C . ARG A 1 73 ? 3.957 5.725 2.732 1.00 93.19 73 ARG A C 1
ATOM 578 O O . ARG A 1 73 ? 4.061 6.869 2.278 1.00 93.19 73 ARG A O 1
ATOM 585 N N . PRO A 1 74 ? 3.250 5.438 3.842 1.00 94.25 74 PRO A N 1
ATOM 586 C CA . PRO A 1 74 ? 2.927 4.095 4.349 1.00 94.25 74 PRO A CA 1
ATOM 587 C C . PRO A 1 74 ? 1.930 3.350 3.436 1.00 94.25 74 PRO A C 1
ATOM 589 O O . PRO A 1 74 ? 1.225 3.986 2.662 1.00 94.25 74 PRO A O 1
ATOM 592 N N . ILE A 1 75 ? 1.879 2.017 3.512 1.00 95.69 75 ILE A N 1
ATOM 593 C CA . ILE A 1 75 ? 0.791 1.201 2.940 1.00 95.69 75 ILE A CA 1
ATOM 594 C C . ILE A 1 75 ? 0.111 0.513 4.113 1.00 95.69 75 ILE A C 1
ATOM 596 O O . ILE A 1 75 ? 0.751 -0.230 4.855 1.00 95.69 75 ILE A O 1
ATOM 600 N N . ILE A 1 76 ? -1.171 0.792 4.293 1.00 95.38 76 ILE A N 1
ATOM 601 C CA . ILE A 1 76 ? -1.973 0.278 5.397 1.00 95.38 76 ILE A CA 1
ATOM 602 C C . ILE A 1 76 ? -3.056 -0.600 4.793 1.00 95.38 76 ILE A C 1
ATOM 604 O O . ILE A 1 76 ? -3.801 -0.142 3.932 1.00 95.38 76 ILE A O 1
ATOM 608 N N . ILE A 1 77 ? -3.155 -1.849 5.242 1.00 94.69 77 ILE A N 1
ATOM 609 C CA . ILE A 1 77 ? -4.157 -2.796 4.748 1.00 94.69 77 ILE A CA 1
ATOM 610 C C . ILE A 1 77 ? -4.931 -3.444 5.893 1.00 94.69 77 ILE A C 1
ATOM 612 O O . ILE A 1 77 ? -4.448 -3.551 7.018 1.00 94.69 77 ILE A O 1
ATOM 616 N N . SER A 1 78 ? -6.144 -3.887 5.581 1.00 92.44 78 SER A N 1
ATOM 617 C CA . SER A 1 78 ? -6.968 -4.774 6.409 1.00 92.44 78 SER A CA 1
ATOM 618 C C . SER A 1 78 ? -7.557 -5.881 5.523 1.00 92.44 78 SER A C 1
ATOM 620 O O . SER A 1 78 ? -7.034 -6.156 4.441 1.00 92.44 78 SER A O 1
ATOM 622 N N . ASP A 1 79 ? -8.650 -6.517 5.940 1.00 91.19 79 ASP A N 1
ATOM 623 C CA . ASP A 1 79 ? -9.280 -7.587 5.162 1.00 91.19 79 ASP A CA 1
ATOM 624 C C . ASP A 1 79 ? -9.809 -7.117 3.801 1.00 91.19 79 ASP A C 1
ATOM 626 O O . ASP A 1 79 ? -9.713 -7.853 2.819 1.00 91.19 79 ASP A O 1
ATOM 630 N N . SER A 1 80 ? -10.341 -5.894 3.746 1.00 91.88 80 SER A N 1
ATOM 631 C CA . SER A 1 80 ? -11.047 -5.339 2.580 1.00 91.88 80 SER A CA 1
ATOM 632 C C . SER A 1 80 ? -10.723 -3.874 2.293 1.00 91.88 80 SER A C 1
ATOM 634 O O . SER A 1 80 ? -11.375 -3.249 1.465 1.00 91.88 80 SER A O 1
ATOM 636 N N . LYS A 1 81 ? -9.746 -3.297 2.998 1.00 93.31 81 LYS A N 1
ATOM 637 C CA . LYS A 1 81 ? -9.399 -1.878 2.867 1.00 93.31 81 LYS A CA 1
ATOM 638 C C . LYS A 1 81 ? -7.915 -1.709 2.670 1.00 93.31 81 LYS A C 1
ATOM 640 O O . LYS A 1 81 ? -7.133 -2.411 3.315 1.00 93.31 81 LYS A O 1
ATOM 645 N N . ILE A 1 82 ? -7.567 -0.714 1.873 1.00 95.75 82 ILE A N 1
ATOM 646 C CA . ILE A 1 82 ? -6.209 -0.242 1.678 1.00 95.75 82 ILE A CA 1
ATOM 647 C C . ILE A 1 82 ? -6.177 1.277 1.797 1.00 95.75 82 ILE A C 1
ATOM 649 O O . ILE A 1 82 ? -7.123 1.976 1.446 1.00 95.75 82 ILE A O 1
ATOM 653 N N . GLN A 1 83 ? -5.059 1.780 2.291 1.00 95.31 83 GLN A N 1
ATOM 654 C CA . GLN A 1 83 ? -4.668 3.161 2.131 1.00 95.31 83 GLN A CA 1
ATOM 655 C C . GLN A 1 83 ? -3.204 3.201 1.728 1.00 95.31 83 GLN A C 1
ATOM 657 O O . GLN A 1 83 ? -2.349 2.583 2.368 1.00 95.31 83 GLN A O 1
ATOM 662 N N . VAL A 1 84 ? -2.932 3.953 0.669 1.00 95.38 84 VAL A N 1
ATOM 663 C CA . VAL A 1 84 ? -1.584 4.181 0.168 1.00 95.38 84 VAL A CA 1
ATOM 664 C C . VAL A 1 84 ? -1.203 5.637 0.402 1.00 95.38 84 VAL A C 1
ATOM 666 O O . VAL A 1 84 ? -1.884 6.557 -0.041 1.00 95.38 84 VAL A O 1
ATOM 669 N N . GLY A 1 85 ? -0.084 5.850 1.087 1.00 92.56 85 GLY A N 1
ATOM 670 C CA . GLY A 1 85 ? 0.298 7.160 1.599 1.00 92.56 85 GLY A CA 1
ATOM 671 C C . GLY A 1 85 ? -0.450 7.522 2.883 1.00 92.56 85 GLY A C 1
ATOM 672 O O . GLY A 1 85 ? -1.127 6.699 3.495 1.00 92.56 85 GLY A O 1
ATOM 673 N N . PHE A 1 86 ? -0.286 8.770 3.320 1.00 88.88 86 PHE A N 1
ATOM 674 C CA . PHE A 1 86 ? -0.947 9.288 4.513 1.00 88.88 86 PHE A CA 1
ATOM 675 C C . PHE A 1 86 ? -2.005 10.318 4.124 1.00 88.88 86 PHE A C 1
ATOM 677 O O . PHE A 1 86 ? -1.696 11.329 3.499 1.00 88.88 86 PHE A O 1
ATOM 684 N N . ASN A 1 87 ? -3.239 10.045 4.530 1.00 90.94 87 ASN A N 1
ATOM 685 C CA . ASN A 1 87 ? -4.378 10.950 4.486 1.00 90.94 87 ASN A CA 1
ATOM 686 C C . ASN A 1 87 ? -5.153 10.765 5.803 1.00 90.94 87 ASN A C 1
ATOM 688 O O . ASN A 1 87 ? -5.472 9.633 6.185 1.00 90.94 87 ASN A O 1
ATOM 692 N N . GLU A 1 88 ? -5.387 11.863 6.524 1.00 86.50 88 GLU A N 1
ATOM 693 C CA . GLU A 1 88 ? -6.004 11.842 7.855 1.00 86.50 88 GLU A CA 1
ATOM 694 C C . GLU A 1 88 ? -7.483 11.431 7.825 1.00 86.50 88 GLU A C 1
ATOM 696 O O . GLU A 1 88 ? -7.974 10.802 8.767 1.00 86.50 88 GLU A O 1
ATOM 701 N N . ASP A 1 89 ? -8.196 11.746 6.751 1.00 87.56 89 ASP A N 1
ATOM 702 C CA . ASP A 1 89 ? -9.596 11.368 6.608 1.00 87.56 89 ASP A CA 1
ATOM 703 C C . ASP A 1 89 ? -9.710 9.892 6.230 1.00 87.56 89 ASP A C 1
ATOM 705 O O . ASP A 1 89 ? -10.444 9.136 6.877 1.00 87.56 89 ASP A O 1
ATOM 709 N N . ASP A 1 90 ? -8.889 9.444 5.279 1.00 89.56 90 ASP A N 1
ATOM 710 C CA . ASP A 1 90 ? -8.922 8.063 4.797 1.00 89.56 90 ASP A CA 1
ATOM 711 C C . ASP A 1 90 ? -8.497 7.072 5.879 1.00 89.56 90 ASP A C 1
ATOM 713 O O . ASP A 1 90 ? -9.092 6.001 5.992 1.00 89.56 90 ASP A O 1
ATOM 717 N N . ILE A 1 91 ? -7.529 7.416 6.740 1.00 88.88 91 ILE A N 1
ATOM 718 C CA . ILE A 1 91 ? -7.044 6.492 7.784 1.00 88.88 91 ILE A CA 1
ATOM 719 C C . ILE A 1 91 ? -8.112 6.167 8.830 1.00 88.88 91 ILE A C 1
ATOM 721 O O . ILE A 1 91 ? -8.064 5.119 9.486 1.00 88.88 91 ILE A O 1
ATOM 725 N N . ARG A 1 92 ? -9.150 7.006 8.950 1.00 87.88 92 ARG A N 1
ATOM 726 C CA . ARG A 1 92 ? -10.286 6.759 9.850 1.00 87.88 92 ARG A CA 1
ATOM 727 C C . ARG A 1 92 ? -11.083 5.522 9.455 1.00 87.88 92 ARG A C 1
ATOM 729 O O . ARG A 1 92 ? -11.777 4.962 10.309 1.00 87.88 92 ARG A O 1
ATOM 736 N N . GLN A 1 93 ? -10.964 5.051 8.211 1.00 89.62 93 GLN A N 1
ATOM 737 C CA . GLN A 1 93 ? -11.613 3.821 7.758 1.00 89.62 93 GLN A CA 1
ATOM 738 C C . GLN A 1 93 ? -11.132 2.575 8.517 1.00 89.62 93 GLN A C 1
ATOM 740 O O . GLN A 1 93 ? -11.896 1.611 8.641 1.00 89.62 93 GLN A O 1
ATOM 745 N N . PHE A 1 94 ? -9.909 2.609 9.057 1.00 89.81 94 PHE A N 1
ATOM 746 C CA . PHE A 1 94 ? -9.324 1.535 9.864 1.00 89.81 94 PHE A CA 1
ATOM 747 C C . PHE A 1 94 ? -9.705 1.625 11.347 1.00 89.81 94 PHE A C 1
ATOM 749 O O . PHE A 1 94 ? -9.429 0.703 12.106 1.00 89.81 94 PHE A O 1
ATOM 756 N N . ILE A 1 95 ? -10.369 2.704 11.777 1.00 87.00 95 ILE A N 1
ATOM 757 C CA . ILE A 1 95 ? -10.821 2.861 13.161 1.00 87.00 95 ILE A CA 1
ATOM 758 C C . ILE A 1 95 ? -12.189 2.174 13.329 1.00 87.00 95 ILE A C 1
ATOM 760 O O . ILE A 1 95 ? -13.153 2.539 12.630 1.00 87.00 95 ILE A O 1
ATOM 764 N N . PRO A 1 96 ? -12.331 1.226 14.279 1.00 86.12 96 PRO A N 1
ATOM 765 C CA . PRO A 1 96 ? -13.606 0.580 14.568 1.00 86.12 96 PRO A CA 1
ATOM 766 C C . PRO A 1 96 ? -14.728 1.591 14.831 1.00 86.12 96 PRO A C 1
ATOM 768 O O . PRO A 1 96 ? -14.522 2.639 15.450 1.00 86.12 96 PRO A O 1
ATOM 771 N N . ARG A 1 97 ? -15.947 1.272 14.372 1.00 85.81 97 ARG A N 1
ATOM 772 C CA . ARG A 1 97 ? -17.125 2.145 14.539 1.00 85.81 97 ARG A CA 1
ATOM 773 C C . ARG A 1 97 ? -17.363 2.567 16.003 1.00 85.81 97 ARG A C 1
ATOM 775 O O . ARG A 1 97 ? -17.598 3.758 16.210 1.00 85.81 97 ARG A O 1
ATOM 782 N N . PRO A 1 98 ? -17.257 1.676 17.016 1.00 83.25 98 PRO A N 1
ATOM 783 C CA . PRO A 1 98 ? -17.453 2.068 18.415 1.00 83.25 98 PRO A CA 1
ATOM 784 C C . PRO A 1 98 ? -16.435 3.112 18.887 1.00 83.25 98 PRO A C 1
ATOM 786 O O . PRO A 1 98 ? -16.813 4.107 19.502 1.00 83.25 98 PRO A O 1
ATOM 789 N N . VAL A 1 99 ? -15.160 2.935 18.519 1.00 83.38 99 VAL A N 1
ATOM 790 C CA . VAL A 1 99 ? -14.069 3.860 18.865 1.00 83.38 99 VAL A CA 1
ATOM 791 C C . VAL A 1 99 ? -14.289 5.229 18.215 1.00 83.38 99 VAL A C 1
ATOM 793 O O . VAL A 1 99 ? -14.107 6.258 18.868 1.00 83.38 99 VAL A O 1
ATOM 796 N N . ARG A 1 100 ? -14.742 5.263 16.952 1.00 82.06 100 ARG A N 1
ATOM 797 C CA . ARG A 1 100 ? -15.101 6.520 16.269 1.00 82.06 100 ARG A CA 1
ATOM 798 C C . ARG A 1 100 ? -16.244 7.249 16.973 1.00 82.06 100 ARG A C 1
ATOM 800 O O . ARG A 1 100 ? -16.133 8.450 17.206 1.00 82.06 100 ARG A O 1
ATOM 807 N N . ARG A 1 101 ? -17.307 6.528 17.347 1.00 84.12 101 ARG A N 1
ATOM 808 C CA . ARG A 1 101 ? -18.471 7.107 18.035 1.00 84.12 101 ARG A CA 1
ATOM 809 C C . ARG A 1 101 ? -18.102 7.670 19.406 1.00 84.12 101 ARG A C 1
ATOM 811 O O . ARG A 1 101 ? -18.521 8.773 19.734 1.00 84.12 101 ARG A O 1
ATOM 818 N N . LEU A 1 102 ? -17.279 6.955 20.172 1.00 82.44 102 LEU A N 1
ATOM 819 C CA . LEU A 1 102 ? -16.814 7.420 21.478 1.00 82.44 102 LEU A CA 1
ATOM 820 C C . LEU A 1 102 ? -16.027 8.733 21.365 1.00 82.44 102 LEU A C 1
ATOM 822 O O . LEU A 1 102 ? -16.305 9.675 22.102 1.00 82.44 102 LEU A O 1
ATOM 826 N N . LYS A 1 103 ? -15.084 8.822 20.414 1.00 77.69 103 LYS A N 1
ATOM 827 C CA . LYS A 1 103 ? -14.306 10.053 20.188 1.00 77.69 103 LYS A CA 1
ATOM 828 C C . LYS A 1 103 ? -15.189 11.219 19.738 1.00 77.69 103 LYS A C 1
ATOM 830 O O . LYS A 1 103 ? -14.978 12.336 20.198 1.00 77.69 103 LYS A O 1
ATOM 835 N N . PHE A 1 104 ? -16.171 10.963 18.874 1.00 83.62 104 PHE A N 1
ATOM 836 C CA . PHE A 1 104 ? -17.110 11.990 18.428 1.00 83.62 104 PHE A CA 1
ATOM 837 C C . PHE A 1 104 ? -17.967 12.522 19.582 1.00 83.62 104 PHE A C 1
ATOM 839 O O . PHE A 1 104 ? -18.025 13.730 19.787 1.00 83.62 104 PHE A O 1
ATOM 846 N N . ASN A 1 105 ? -18.543 11.632 20.395 1.00 85.12 105 ASN A N 1
ATOM 847 C CA . ASN A 1 105 ? -19.325 12.029 21.566 1.00 85.12 105 ASN A CA 1
ATOM 848 C C . ASN A 1 105 ? -18.475 12.824 22.569 1.00 85.12 105 ASN A C 1
ATOM 850 O O . ASN A 1 105 ? -18.911 13.865 23.045 1.00 85.12 105 ASN A O 1
ATOM 854 N N . ALA A 1 106 ? -17.239 12.385 22.833 1.00 82.88 106 ALA A N 1
ATOM 855 C CA . ALA A 1 106 ? -16.316 13.107 23.708 1.00 82.88 106 ALA A CA 1
ATOM 856 C C . ALA A 1 106 ? -15.960 14.507 23.173 1.00 82.88 106 ALA A C 1
ATOM 858 O O . ALA A 1 106 ? -15.773 15.433 23.959 1.00 82.88 106 ALA A O 1
ATOM 859 N N . LEU A 1 107 ? -15.860 14.671 21.849 1.00 84.31 107 LEU A N 1
ATOM 860 C CA . LEU A 1 107 ? -15.644 15.975 21.223 1.00 84.31 107 LEU A CA 1
ATOM 861 C C . LEU A 1 107 ? -16.863 16.888 21.402 1.00 84.31 107 LEU A C 1
ATOM 863 O O . LEU A 1 107 ? -16.685 18.030 21.812 1.00 84.31 107 LEU A O 1
ATOM 867 N N . LEU A 1 108 ? -18.076 16.384 21.151 1.00 84.69 108 LEU A N 1
ATOM 868 C CA . LEU A 1 108 ? -19.315 17.144 21.352 1.00 84.69 108 LEU A CA 1
ATOM 869 C C . LEU A 1 108 ? -19.450 17.626 22.800 1.00 84.69 108 LEU A C 1
ATOM 871 O O . LEU A 1 108 ? -19.638 18.812 23.031 1.00 84.69 108 LEU A O 1
ATOM 875 N N . SER A 1 109 ? -19.215 16.755 23.785 1.00 81.12 109 SER A N 1
ATOM 876 C CA . SER A 1 109 ? -19.311 17.140 25.200 1.00 81.12 109 SER A CA 1
ATOM 877 C C . SER A 1 109 ? -18.308 18.224 25.617 1.00 81.12 109 SER A C 1
ATOM 879 O O . SER A 1 109 ? -18.615 19.037 26.486 1.00 81.12 109 SER A O 1
ATOM 881 N N . ARG A 1 110 ? -17.120 18.273 24.990 1.00 81.00 110 ARG A N 1
ATOM 882 C CA . ARG A 1 110 ? -16.147 19.362 25.202 1.00 81.00 110 ARG A CA 1
ATOM 883 C C . ARG A 1 110 ? -16.634 20.691 24.631 1.00 81.00 110 ARG A C 1
ATOM 885 O O . ARG A 1 110 ? -16.338 21.729 25.212 1.00 81.00 110 ARG A O 1
ATOM 892 N N . LEU A 1 111 ? -17.347 20.654 23.507 1.00 79.94 111 LEU A N 1
ATOM 893 C CA . LEU A 1 111 ? -17.938 21.840 22.885 1.00 79.94 111 LEU A CA 1
ATOM 894 C C . LEU A 1 111 ? -19.147 22.341 23.684 1.00 79.94 111 LEU A C 1
ATOM 896 O O . LEU A 1 111 ? -19.319 23.547 23.827 1.00 79.94 111 LEU A O 1
ATOM 900 N N . ASP A 1 112 ? -19.911 21.422 24.276 1.00 78.75 112 ASP A N 1
ATOM 901 C CA . ASP A 1 112 ? -21.085 21.721 25.105 1.0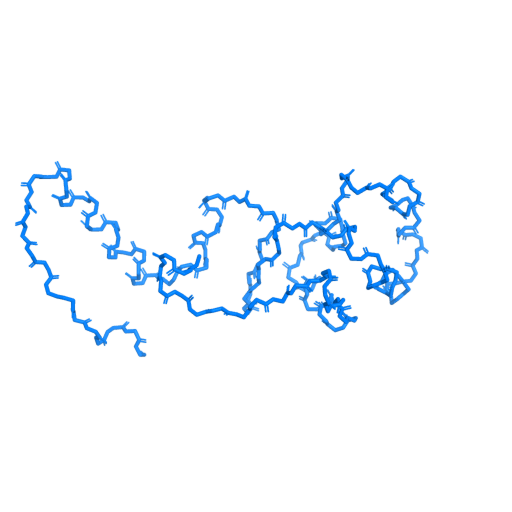0 78.75 112 ASP A CA 1
ATOM 902 C C . ASP A 1 112 ? -20.726 22.142 26.548 1.00 78.75 112 ASP A C 1
ATOM 904 O O . ASP A 1 112 ? -21.611 22.396 27.363 1.00 78.75 112 ASP A O 1
ATOM 908 N N . GLY A 1 113 ? -19.432 22.205 26.896 1.00 64.06 113 GLY A N 1
ATOM 909 C CA . GLY A 1 113 ? -18.949 22.645 28.212 1.00 64.06 113 GLY A CA 1
ATOM 910 C C . GLY A 1 113 ? -19.264 21.693 29.374 1.00 64.06 113 GLY A C 1
ATOM 911 O O . GLY A 1 113 ? -19.116 22.080 30.532 1.00 64.06 113 GLY A O 1
ATOM 912 N N . ASN A 1 114 ? -19.688 20.456 29.095 1.00 57.53 114 ASN A N 1
ATOM 913 C CA . ASN A 1 114 ? -20.152 19.514 30.110 1.00 57.53 114 ASN A CA 1
ATOM 914 C C . ASN A 1 114 ? -19.066 18.460 30.397 1.00 57.53 114 ASN A C 1
ATOM 916 O O . ASN A 1 114 ? -18.999 17.405 29.762 1.00 57.53 114 ASN A O 1
ATOM 920 N N . THR A 1 115 ? -18.177 18.756 31.349 1.00 51.97 115 THR A N 1
ATOM 921 C CA . THR A 1 115 ? -17.165 17.829 31.891 1.00 51.97 115 THR A CA 1
ATOM 922 C C . THR A 1 115 ? -17.816 16.806 32.829 1.00 51.97 115 THR A C 1
ATOM 924 O O . THR A 1 115 ? -17.641 16.848 34.041 1.00 51.97 115 THR A O 1
ATOM 927 N N . GLY A 1 116 ? -18.623 15.904 32.271 1.00 49.41 116 GLY A N 1
ATOM 928 C CA . GLY A 1 116 ? -19.162 14.743 32.981 1.00 49.41 116 GLY A CA 1
ATOM 929 C C . GLY A 1 116 ? -18.369 13.487 32.633 1.00 49.41 116 GLY A C 1
ATOM 930 O O . GLY A 1 116 ? -18.437 13.016 31.497 1.00 49.41 116 GLY A O 1
ATOM 93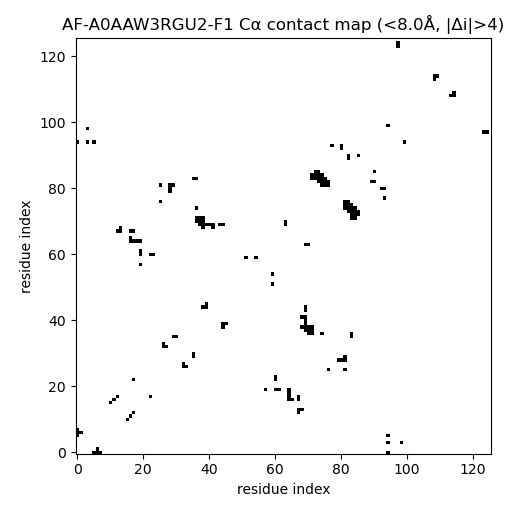1 N N . ASP A 1 117 ? -17.616 12.963 33.601 1.00 47.81 117 ASP A N 1
ATOM 932 C CA . ASP A 1 117 ? -16.825 11.734 33.507 1.00 47.81 117 ASP A CA 1
ATOM 933 C C . ASP A 1 117 ? -17.627 10.558 32.931 1.00 47.81 117 ASP A C 1
ATOM 935 O O . ASP A 1 117 ? -18.570 10.059 33.546 1.00 47.81 117 ASP A O 1
ATOM 939 N N . TYR A 1 118 ? -17.210 10.051 31.770 1.00 49.78 118 TYR A N 1
ATOM 940 C CA . TYR A 1 118 ? -17.664 8.748 31.292 1.00 49.78 118 TYR A CA 1
ATOM 941 C C . TYR A 1 118 ? -16.654 7.679 31.698 1.00 49.78 118 TYR A C 1
ATOM 943 O O . TYR A 1 118 ? -15.588 7.533 31.096 1.00 49.78 118 TYR A O 1
ATOM 951 N N . ILE A 1 119 ? -17.023 6.904 32.721 1.00 48.56 119 ILE A N 1
ATOM 952 C CA . ILE A 1 119 ? -16.338 5.667 33.089 1.00 48.56 119 ILE A CA 1
ATOM 953 C C . ILE A 1 119 ? -16.355 4.723 31.881 1.00 48.56 119 ILE A C 1
ATOM 955 O O . ILE A 1 119 ? -17.397 4.356 31.334 1.00 48.56 119 ILE A O 1
ATOM 959 N N . ILE A 1 120 ? -15.149 4.349 31.468 1.00 50.16 120 ILE A N 1
ATOM 960 C CA . ILE A 1 120 ? -14.843 3.513 30.315 1.00 50.16 120 ILE A CA 1
ATOM 961 C C . ILE A 1 120 ? -15.351 2.093 30.594 1.00 50.16 120 ILE A C 1
ATOM 963 O O . ILE A 1 120 ? -14.707 1.316 31.297 1.00 50.16 120 ILE A O 1
ATOM 967 N N . ASN A 1 121 ? -16.503 1.720 30.034 1.00 39.56 121 ASN A N 1
ATOM 968 C CA . ASN A 1 121 ? -16.952 0.330 30.067 1.00 39.56 121 ASN A CA 1
ATOM 969 C C . ASN A 1 121 ? -16.205 -0.468 28.986 1.00 39.56 121 ASN A C 1
ATOM 971 O O . ASN A 1 121 ? -16.556 -0.440 27.807 1.00 39.56 121 ASN A O 1
ATOM 975 N N . LYS A 1 122 ? -15.177 -1.209 29.412 1.00 44.56 122 LYS A N 1
ATOM 976 C CA . LYS A 1 122 ? -14.289 -2.077 28.609 1.00 44.56 122 LYS A CA 1
ATOM 977 C C . LYS A 1 122 ? -14.995 -3.278 27.931 1.00 44.56 122 LYS A C 1
ATOM 979 O O . LYS A 1 122 ? -14.327 -4.191 27.477 1.00 44.56 122 LYS A O 1
ATOM 984 N N . ARG A 1 123 ? -16.333 -3.299 27.874 1.00 42.03 123 ARG A N 1
ATOM 985 C CA . ARG A 1 123 ? -17.167 -4.450 27.468 1.00 42.03 123 ARG A CA 1
ATOM 986 C C . ARG A 1 123 ? -17.748 -4.387 26.044 1.00 42.03 123 ARG A C 1
ATOM 988 O O . ARG A 1 123 ? -18.534 -5.249 25.689 1.00 42.03 123 ARG A O 1
ATOM 995 N N . MET A 1 124 ? -17.409 -3.379 25.233 1.00 41.91 124 MET A N 1
ATOM 996 C CA . MET A 1 124 ? -17.928 -3.232 23.852 1.00 41.91 124 MET A CA 1
ATOM 997 C C . MET A 1 124 ? -16.889 -3.504 22.747 1.00 41.91 124 MET A C 1
ATOM 999 O O . MET A 1 124 ? -17.120 -3.133 21.597 1.00 41.91 124 MET A O 1
ATOM 1003 N N . VAL A 1 125 ? -15.732 -4.083 23.081 1.00 42.69 125 VAL A N 1
ATOM 1004 C CA . VAL A 1 125 ? -14.640 -4.339 22.116 1.00 42.69 125 VAL A CA 1
ATOM 1005 C C . VAL A 1 125 ? -14.213 -5.814 22.103 1.00 4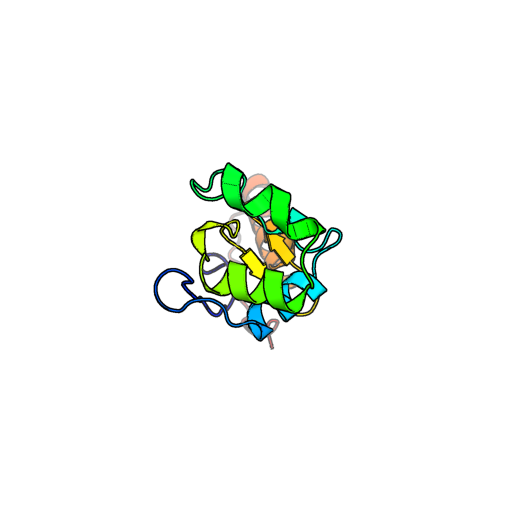2.69 125 VAL A C 1
ATOM 1007 O O . VAL A 1 125 ? -13.097 -6.117 21.697 1.00 42.69 125 VAL A O 1
ATOM 1010 N N . GLU A 1 126 ? -15.094 -6.712 22.546 1.00 36.44 126 GLU A N 1
ATOM 1011 C CA . GLU A 1 126 ? -14.967 -8.162 22.330 1.00 36.44 126 GLU A CA 1
ATOM 1012 C C . GLU A 1 126 ? -15.887 -8.599 21.187 1.00 36.44 126 GLU A C 1
ATOM 1014 O O . GLU A 1 126 ? -17.024 -8.069 21.119 1.00 36.44 126 GLU A O 1
#

Foldseek 3Di:
DVVLVDDDDDDDCVVPFDDLVNLVQLQVQDPVGPVLFFDPPAPCCVVLVVCLVVDDPSVSSVVCSVVVSRTAPDWDDDPRHIDGHDDPVRVCVSRDPVSVVVVVVVVVCVVVVHPDDDDDPPPPPD

pLDDT: mean 85.61, std 14.45, range [36.44, 96.75]

Secondary structure (DSSP, 8-state):
-GGGT-------TTTSPPPHHHHHHHHTT-SSTHHHHB-TTSTTHHHHGGGGGGS-HHHHHHHHHH-GGGB-S-EEE-SS-EEES--TTGGGGGS-HHHHHHHHHHHHHHHTT--------TTS--

Nearest PDB structures (foldseek):
  3gfk-assembly1_A  TM=9.359E-01  e=3.282E-08  Bacillus subtilis
  3ihq-assembly1_A  TM=9.483E-01  e=9.101E-08  Bacillus subtilis
  7f75-assembly1_G  TM=8.637E-01  e=2.386E-08  Bacillus subtilis
  6gho-assembly1_A  TM=9.176E-01  e=2.084E-07  Bacillus subtilis subsp. subtilis str. 168
  3l78-assembly1_A  TM=7.925E-01  e=1.252E-07  Streptococcus mutans UA159